Protein AF-A0A950T0S1-F1 (afdb_monomer_lite)

Foldseek 3Di:
DPADDDPDQDDAEDECVRHDDDDDQPLADDPDFCLQVADPVHKDWDQPDWAQQDPPHRDTHTDTDIDHRSVPRDGDSPASHWGKDWDWDLDDDQFDKTKIKIWIWGQDDPVRDTDTDDIHMYIYHHPD

pLDDT: mean 93.92, std 5.32, range [57.91, 98.62]

Radius of gyration: 19.2 Å; chains: 1; bounding box: 50×26×57 Å

Secondary structure (DSSP, 8-state):
------S---SSEEETTS---------S--SS--GGGS-SS-EEEEEEEE-PPPTTT-PPPEEEEEEE-TT-----SS-S-EEEEEEEE--SSTTPEEEEEEEEEEE-STT--EEEEEEEEEEEE---

Sequence (128 aa):
TLTPLPVATATDVIDTTKGTVHMVIGGGGTSAPSNTLFFDPPQCRVITAVGAPDPNTGKRPPVYVHEQAPWSAVRNAAHSYGFAAFTVDPGSHPGDFTTIEVAYYDVVGTDGQLAPFETFTLRRPRRD

Structure (mmCIF, N/CA/C/O backbone):
data_AF-A0A950T0S1-F1
#
_entry.id   AF-A0A950T0S1-F1
#
loop_
_atom_site.group_PDB
_atom_site.id
_atom_site.type_symbol
_atom_site.label_atom_id
_atom_site.label_alt_id
_atom_site.label_comp_id
_atom_site.label_asym_id
_atom_site.label_entity_id
_atom_site.label_seq_id
_atom_site.pdbx_PDB_ins_code
_atom_site.Cartn_x
_atom_site.Cartn_y
_atom_site.Cartn_z
_atom_site.occupancy
_atom_site.B_iso_or_equiv
_atom_site.auth_seq_id
_atom_site.auth_comp_id
_atom_site.auth_asym_id
_atom_site.auth_atom_id
_atom_site.pdbx_PDB_model_num
ATOM 1 N N . THR A 1 1 ? 22.451 -6.034 0.175 1.00 65.44 1 THR A N 1
ATOM 2 C CA . THR A 1 1 ? 21.469 -5.110 -0.424 1.00 65.44 1 THR A CA 1
ATOM 3 C C . THR A 1 1 ? 20.771 -4.367 0.698 1.00 65.44 1 THR A C 1
ATOM 5 O O . THR A 1 1 ? 20.751 -4.879 1.811 1.00 65.44 1 THR A O 1
ATOM 8 N N . LEU A 1 2 ? 20.256 -3.158 0.460 1.00 80.12 2 LEU A N 1
ATOM 9 C CA . LEU A 1 2 ? 19.478 -2.401 1.459 1.00 80.12 2 LEU A CA 1
ATOM 10 C C . LEU A 1 2 ? 17.983 -2.755 1.369 1.00 80.12 2 LEU A C 1
ATOM 12 O O . LEU A 1 2 ? 17.121 -1.886 1.482 1.00 80.12 2 LEU A O 1
ATOM 16 N N . THR A 1 3 ? 17.682 -4.031 1.109 1.00 86.19 3 THR A N 1
ATOM 17 C CA . THR A 1 3 ? 16.314 -4.531 0.977 1.00 86.19 3 THR A CA 1
ATOM 18 C C . THR A 1 3 ? 15.574 -4.296 2.296 1.00 86.19 3 THR A C 1
ATOM 20 O O . THR A 1 3 ? 16.075 -4.726 3.339 1.00 86.19 3 THR A O 1
ATOM 23 N N . PRO A 1 4 ? 14.398 -3.642 2.291 1.00 88.81 4 PRO A N 1
ATOM 24 C CA . PRO A 1 4 ? 13.600 -3.502 3.499 1.00 88.81 4 PRO A CA 1
ATOM 25 C C . PRO A 1 4 ? 13.268 -4.873 4.097 1.00 88.81 4 PRO A C 1
ATOM 27 O O . PRO A 1 4 ? 12.809 -5.771 3.388 1.00 88.81 4 PRO A O 1
ATOM 30 N N . LEU A 1 5 ? 13.495 -5.023 5.402 1.00 90.56 5 LEU A N 1
ATOM 31 C CA . LEU A 1 5 ? 13.160 -6.227 6.158 1.00 90.56 5 LEU A CA 1
ATOM 32 C C . LEU A 1 5 ? 11.857 -5.979 6.932 1.00 90.56 5 LEU A C 1
ATOM 34 O O . LEU A 1 5 ? 11.853 -5.147 7.842 1.00 90.56 5 LEU A O 1
ATOM 38 N N . PRO A 1 6 ? 10.749 -6.660 6.589 1.00 92.88 6 PRO A N 1
ATOM 39 C CA . PRO A 1 6 ? 9.504 -6.542 7.339 1.00 92.88 6 PRO A CA 1
ATOM 40 C C . PRO A 1 6 ? 9.683 -7.041 8.772 1.00 92.88 6 PRO A C 1
ATOM 42 O O . PRO A 1 6 ? 10.182 -8.141 8.995 1.00 92.88 6 PRO A O 1
ATOM 45 N N . VAL A 1 7 ? 9.236 -6.253 9.750 1.00 94.00 7 VAL A N 1
ATOM 46 C CA . VAL A 1 7 ? 9.237 -6.656 11.170 1.00 94.00 7 VAL A CA 1
ATOM 47 C C . VAL A 1 7 ? 8.061 -7.595 11.491 1.00 94.00 7 VAL A C 1
ATOM 49 O O . VAL A 1 7 ? 8.089 -8.322 12.481 1.00 94.00 7 VAL A O 1
ATOM 52 N N . ALA A 1 8 ? 7.026 -7.594 10.650 1.00 92.94 8 ALA A N 1
ATOM 53 C CA . ALA A 1 8 ? 5.873 -8.484 10.709 1.00 92.94 8 ALA A CA 1
ATOM 54 C C . ALA A 1 8 ? 5.283 -8.666 9.300 1.00 92.94 8 ALA A C 1
ATOM 56 O O . ALA A 1 8 ? 5.522 -7.837 8.421 1.00 92.94 8 ALA A O 1
ATOM 57 N N . THR A 1 9 ? 4.511 -9.735 9.099 1.00 93.25 9 THR A N 1
ATOM 58 C CA . THR A 1 9 ? 3.879 -10.085 7.812 1.00 93.25 9 THR A CA 1
ATOM 59 C C . THR A 1 9 ? 2.354 -10.184 7.882 1.00 93.25 9 THR A C 1
ATOM 61 O O . THR A 1 9 ? 1.725 -10.488 6.875 1.00 93.25 9 THR A O 1
ATOM 64 N N . ALA A 1 10 ? 1.756 -9.946 9.053 1.00 94.56 10 ALA A N 1
ATOM 65 C CA . ALA A 1 10 ? 0.305 -9.883 9.198 1.00 94.56 10 ALA A CA 1
ATOM 66 C C . ALA A 1 10 ? -0.258 -8.707 8.387 1.00 94.56 10 ALA A C 1
ATOM 68 O O . ALA A 1 10 ? 0.310 -7.612 8.408 1.00 94.56 10 ALA A O 1
ATOM 69 N N . THR A 1 11 ? -1.359 -8.947 7.679 1.00 95.56 11 THR A N 1
ATOM 70 C CA . THR A 1 11 ? -2.003 -7.969 6.789 1.00 95.56 11 THR A CA 1
ATOM 71 C C . THR A 1 11 ? -3.337 -7.464 7.316 1.00 95.56 11 THR A C 1
ATOM 73 O O . THR A 1 11 ? -3.873 -6.532 6.742 1.00 95.56 11 THR A O 1
ATOM 76 N N . ASP A 1 12 ? -3.859 -8.043 8.393 1.00 97.12 12 ASP A N 1
ATOM 77 C CA . ASP A 1 12 ? -5.169 -7.746 8.974 1.00 97.12 12 ASP A CA 1
ATOM 78 C C . ASP A 1 12 ? -5.095 -6.657 10.055 1.00 97.12 12 ASP A C 1
ATOM 80 O O . ASP A 1 12 ? -5.797 -5.652 9.976 1.00 97.12 12 ASP A O 1
ATOM 84 N N . VAL A 1 13 ? -4.219 -6.810 11.053 1.00 97.94 13 VAL A N 1
ATOM 85 C CA . VAL A 1 13 ? -4.019 -5.837 12.138 1.00 97.94 13 VAL A CA 1
ATOM 86 C C . VAL A 1 13 ? -2.535 -5.530 12.291 1.00 97.94 13 VAL A C 1
ATOM 88 O O . VAL A 1 13 ? -1.752 -6.327 12.812 1.00 97.94 13 VAL A O 1
ATOM 91 N N . ILE A 1 14 ? -2.139 -4.328 11.879 1.00 97.56 14 ILE A N 1
ATOM 92 C CA . ILE A 1 14 ? -0.740 -3.918 11.788 1.00 97.56 14 ILE A CA 1
ATOM 93 C C . ILE A 1 14 ? -0.380 -2.993 12.953 1.00 97.56 14 ILE A C 1
ATOM 95 O O . ILE A 1 14 ? -0.924 -1.900 13.115 1.00 97.56 14 ILE A O 1
ATOM 99 N N . ASP A 1 15 ? 0.588 -3.429 13.759 1.00 96.69 15 ASP A N 1
ATOM 100 C CA . ASP A 1 15 ? 1.190 -2.630 14.826 1.00 96.69 15 ASP A CA 1
ATOM 101 C C . ASP A 1 15 ? 2.191 -1.622 14.244 1.00 96.69 15 ASP A C 1
ATOM 103 O O . ASP A 1 15 ? 3.350 -1.944 13.955 1.00 96.69 15 ASP A O 1
ATOM 107 N N . THR A 1 16 ? 1.751 -0.373 14.101 1.00 95.56 16 THR A N 1
ATOM 108 C CA . THR A 1 16 ? 2.564 0.703 13.524 1.00 95.56 16 THR A CA 1
ATOM 109 C C . THR A 1 16 ? 3.585 1.276 14.511 1.00 95.56 16 THR A C 1
ATOM 111 O O . THR A 1 16 ? 4.227 2.283 14.217 1.00 95.56 16 THR A O 1
ATOM 114 N N . THR A 1 17 ? 3.764 0.682 15.698 1.00 95.38 17 THR A N 1
ATOM 115 C CA . THR A 1 17 ? 4.918 1.005 16.558 1.00 95.38 17 THR A CA 1
ATOM 116 C C . THR A 1 17 ? 6.207 0.347 16.070 1.00 95.38 17 THR A C 1
ATOM 118 O O . THR A 1 17 ? 7.295 0.814 16.403 1.00 95.38 17 THR A O 1
ATOM 121 N N . LYS A 1 18 ? 6.091 -0.706 15.251 1.00 94.94 18 LYS A N 1
ATOM 122 C CA . LYS A 1 18 ? 7.214 -1.522 14.769 1.00 94.94 18 LYS A CA 1
ATOM 123 C C . LYS A 1 18 ? 7.786 -1.064 13.427 1.00 94.94 18 LYS A C 1
ATOM 125 O O . LYS A 1 18 ? 8.830 -1.557 13.011 1.00 94.94 18 LYS A O 1
ATOM 130 N N . GLY A 1 19 ? 7.113 -0.146 12.740 1.00 93.38 19 GLY A N 1
ATOM 131 C CA . GLY A 1 19 ? 7.508 0.326 11.419 1.00 93.38 19 GLY A CA 1
ATOM 132 C C . GLY A 1 19 ? 6.415 1.147 10.747 1.00 93.38 19 GLY A C 1
ATOM 133 O O . GLY A 1 19 ? 5.370 1.420 11.335 1.00 93.38 19 GLY A O 1
ATOM 134 N N . THR A 1 20 ? 6.671 1.540 9.501 1.00 93.75 20 THR A N 1
ATOM 135 C CA . THR A 1 20 ? 5.724 2.306 8.679 1.00 93.75 20 THR A CA 1
ATOM 136 C C . THR A 1 20 ? 5.072 1.397 7.647 1.00 93.75 20 THR A C 1
ATOM 138 O O . THR A 1 20 ? 5.751 0.589 7.015 1.00 93.75 20 THR A O 1
ATOM 141 N N . VAL A 1 21 ? 3.765 1.558 7.452 1.00 95.44 21 VAL A N 1
ATOM 142 C CA . VAL A 1 21 ? 3.037 0.945 6.338 1.00 95.44 21 VAL A CA 1
ATOM 143 C C . VAL A 1 21 ? 3.032 1.920 5.168 1.00 95.44 21 VAL A C 1
ATOM 145 O O . VAL A 1 21 ? 2.661 3.081 5.325 1.00 95.44 21 VAL A O 1
ATOM 148 N N . HIS A 1 22 ? 3.443 1.444 3.995 1.00 95.69 22 HIS A N 1
ATOM 149 C CA . HIS A 1 22 ? 3.397 2.212 2.756 1.00 95.69 22 HIS A CA 1
ATOM 150 C C . HIS A 1 22 ? 2.257 1.697 1.882 1.00 95.69 22 HIS A C 1
ATOM 152 O O . HIS A 1 22 ? 2.225 0.522 1.529 1.00 95.69 22 HIS A O 1
ATOM 158 N N . MET A 1 23 ? 1.349 2.594 1.507 1.00 96.06 23 MET A N 1
ATOM 159 C CA . MET A 1 23 ? 0.256 2.306 0.584 1.00 96.06 23 MET A CA 1
ATOM 160 C C . MET A 1 23 ? 0.458 3.084 -0.713 1.00 96.06 23 MET A C 1
ATOM 162 O O . MET A 1 23 ? 0.727 4.285 -0.684 1.00 96.06 23 MET A O 1
ATOM 166 N N . VAL A 1 24 ? 0.291 2.414 -1.854 1.00 95.00 24 VAL A N 1
ATOM 167 C CA . VAL A 1 24 ? 0.291 3.052 -3.176 1.00 95.00 24 VAL A CA 1
ATOM 168 C C . VAL A 1 24 ? -1.131 3.016 -3.720 1.00 95.00 24 VAL A C 1
ATOM 170 O O . VAL A 1 24 ? -1.623 1.964 -4.108 1.00 95.00 24 VAL A O 1
ATOM 173 N N . ILE A 1 25 ? -1.789 4.175 -3.749 1.00 94.62 25 ILE A N 1
ATOM 174 C CA . ILE A 1 25 ? -3.207 4.321 -4.122 1.00 94.62 25 ILE A CA 1
ATOM 175 C C . ILE A 1 25 ? -3.315 5.150 -5.414 1.00 94.62 25 ILE A C 1
ATOM 177 O O . ILE A 1 25 ? -4.044 6.130 -5.505 1.00 94.62 25 ILE A O 1
ATOM 181 N N . GLY A 1 26 ? -2.517 4.787 -6.421 1.00 92.81 26 GLY A N 1
ATOM 182 C CA . GLY A 1 26 ? -2.420 5.510 -7.699 1.00 92.81 26 GLY A CA 1
ATOM 183 C C . GLY A 1 26 ? -3.499 5.160 -8.733 1.00 92.81 26 GLY A C 1
ATOM 184 O O . GLY A 1 26 ? -3.435 5.647 -9.858 1.00 92.81 26 GLY A O 1
ATOM 185 N N . GLY A 1 27 ? -4.475 4.317 -8.382 1.00 91.00 27 GLY A N 1
ATOM 186 C CA . GLY A 1 27 ? -5.534 3.809 -9.268 1.00 91.00 27 GLY A CA 1
ATOM 187 C C . GLY A 1 27 ? -6.659 4.808 -9.568 1.00 91.00 27 GLY A C 1
ATOM 188 O O . GLY A 1 27 ? -7.809 4.418 -9.702 1.00 91.00 27 GLY A O 1
ATOM 189 N N . GLY A 1 28 ? -6.368 6.104 -9.662 1.00 87.62 28 GLY A N 1
ATOM 190 C CA . GLY A 1 28 ? -7.399 7.148 -9.745 1.00 87.62 28 GLY A CA 1
ATOM 191 C C . GLY A 1 28 ? -8.130 7.284 -11.091 1.00 87.62 28 GLY A C 1
ATOM 192 O O . GLY A 1 28 ? -8.967 8.170 -11.209 1.00 87.62 28 GLY A O 1
ATOM 193 N N . GLY A 1 29 ? -7.815 6.465 -12.106 1.00 89.19 29 GLY A N 1
ATOM 194 C CA . GLY A 1 29 ? -8.489 6.518 -13.418 1.00 89.19 29 GLY A CA 1
ATOM 195 C C . GLY A 1 29 ? -7.600 6.839 -14.628 1.00 89.19 29 GLY A C 1
ATOM 196 O O . GLY A 1 29 ? -8.066 7.453 -15.583 1.00 89.19 29 GLY A O 1
ATOM 197 N N . THR A 1 30 ? -6.314 6.466 -14.607 1.00 90.50 30 THR A N 1
ATOM 198 C CA . THR A 1 30 ? -5.440 6.571 -15.797 1.00 90.50 30 THR A CA 1
ATOM 199 C C . THR A 1 30 ? -6.001 5.780 -16.982 1.00 90.50 30 THR A C 1
ATOM 201 O O . THR A 1 30 ? -6.486 4.676 -16.794 1.00 90.50 30 THR A O 1
ATOM 204 N N . SER A 1 31 ? -5.864 6.275 -18.215 1.00 90.44 31 SER A N 1
ATOM 205 C CA . SER A 1 31 ? -6.241 5.521 -19.425 1.00 90.44 31 SER A CA 1
ATOM 206 C C . SER A 1 31 ? -5.235 4.429 -19.818 1.00 90.44 31 SER A C 1
ATOM 208 O O . SER A 1 31 ? -5.510 3.632 -20.713 1.00 90.44 31 SER A O 1
ATOM 210 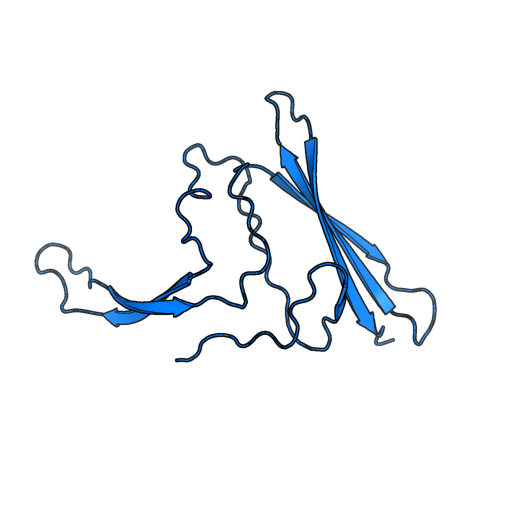N N . ALA A 1 32 ? -4.072 4.386 -19.164 1.00 93.12 32 ALA A N 1
ATOM 211 C CA . ALA A 1 32 ? -3.010 3.414 -19.407 1.00 93.12 32 ALA A CA 1
ATOM 212 C C . ALA A 1 32 ? -2.554 2.791 -18.075 1.00 93.12 32 ALA A C 1
ATOM 214 O O . ALA A 1 32 ? -1.552 3.229 -17.498 1.00 93.12 32 ALA A O 1
ATOM 215 N N . PRO A 1 33 ? -3.306 1.819 -17.532 1.00 92.88 33 PRO A N 1
ATOM 216 C CA . PRO A 1 33 ? -2.953 1.177 -16.275 1.00 92.88 33 PRO A CA 1
ATOM 217 C C . PRO A 1 33 ? -1.756 0.233 -16.439 1.00 92.88 33 PRO A C 1
ATOM 219 O O . PRO A 1 33 ? -1.545 -0.373 -17.487 1.00 92.88 33 PRO A O 1
ATOM 222 N N . SER A 1 34 ? -0.967 0.104 -15.374 1.00 92.38 34 SER A N 1
ATOM 223 C CA . SER A 1 34 ? 0.239 -0.736 -15.322 1.00 92.38 34 SER A CA 1
ATOM 224 C C . SER A 1 34 ? 0.207 -1.767 -14.192 1.00 92.38 34 SER A C 1
ATOM 226 O O . SER A 1 34 ? 1.216 -2.413 -13.915 1.00 92.38 34 SER A O 1
ATOM 228 N N . ASN A 1 35 ? -0.944 -1.947 -13.540 1.00 92.75 35 ASN A N 1
ATOM 229 C CA . ASN A 1 35 ? -1.109 -2.835 -12.387 1.00 92.75 35 ASN A CA 1
ATOM 230 C C . ASN A 1 35 ? -0.842 -4.318 -12.709 1.00 92.75 35 ASN A C 1
ATOM 232 O O . ASN A 1 35 ? -0.479 -5.081 -11.819 1.00 92.75 35 ASN A O 1
ATOM 236 N N . THR A 1 36 ? -0.953 -4.715 -13.977 1.00 94.12 36 THR A N 1
ATOM 237 C CA . THR A 1 36 ? -0.642 -6.073 -14.454 1.00 94.12 36 THR A CA 1
ATOM 238 C C . THR A 1 36 ? 0.836 -6.283 -14.802 1.00 94.12 36 THR A C 1
ATOM 240 O O . THR A 1 36 ? 1.240 -7.403 -15.096 1.00 94.12 36 THR A O 1
ATOM 243 N N . LEU A 1 37 ? 1.663 -5.229 -14.775 1.00 93.00 37 LEU A N 1
ATOM 244 C CA . LEU A 1 37 ? 3.076 -5.287 -15.177 1.00 93.00 37 LEU A CA 1
ATOM 245 C C . LEU A 1 37 ? 4.030 -5.624 -14.020 1.00 93.00 37 LEU A C 1
ATOM 247 O O . LEU A 1 37 ? 5.246 -5.676 -14.216 1.00 93.00 37 LEU A O 1
ATOM 251 N N . PHE A 1 38 ? 3.513 -5.801 -12.803 1.00 91.75 38 PHE A N 1
ATOM 252 C CA . PHE A 1 38 ? 4.332 -6.124 -11.639 1.00 91.75 38 PHE A CA 1
ATOM 253 C C . PHE A 1 38 ? 4.797 -7.588 -11.660 1.00 91.75 38 PHE A C 1
ATOM 255 O O . PHE A 1 38 ? 4.078 -8.472 -12.109 1.00 91.75 38 PHE A O 1
ATOM 262 N N . PHE A 1 39 ? 5.994 -7.855 -11.127 1.00 94.56 39 PHE A N 1
ATOM 263 C CA . PHE A 1 39 ? 6.527 -9.217 -11.000 1.00 94.56 39 PHE A CA 1
ATOM 264 C C . PHE A 1 39 ? 5.654 -10.097 -10.102 1.00 94.56 39 PHE A C 1
ATOM 266 O O . PHE A 1 39 ? 5.176 -9.630 -9.069 1.00 94.56 39 PHE A O 1
ATOM 273 N N . ASP A 1 40 ? 5.510 -11.375 -10.437 1.00 92.81 40 ASP A N 1
ATOM 274 C CA . ASP A 1 40 ? 4.888 -12.374 -9.571 1.00 92.81 40 ASP A CA 1
ATOM 275 C C . ASP A 1 40 ? 5.767 -13.638 -9.528 1.00 92.81 40 ASP A C 1
ATOM 277 O O . ASP A 1 40 ? 6.005 -14.227 -10.587 1.00 92.81 40 ASP A O 1
ATOM 281 N N . PRO A 1 41 ? 6.336 -14.028 -8.364 1.00 93.94 41 PRO A N 1
ATOM 282 C CA . PRO A 1 41 ? 6.164 -13.451 -7.018 1.00 93.94 41 PRO A CA 1
ATOM 283 C C . PRO A 1 41 ? 6.719 -12.014 -6.870 1.00 93.94 41 PRO A C 1
ATOM 285 O O . PRO A 1 41 ? 7.466 -11.555 -7.738 1.00 93.94 41 PRO A O 1
ATOM 288 N N . PRO A 1 42 ? 6.376 -11.274 -5.790 1.00 94.94 42 PRO A N 1
ATOM 289 C CA . PRO A 1 42 ? 6.827 -9.897 -5.594 1.00 94.94 42 PRO A CA 1
ATOM 290 C C . PRO A 1 42 ? 8.353 -9.734 -5.637 1.00 94.94 42 PRO A C 1
ATOM 292 O O . PRO A 1 42 ? 9.096 -10.290 -4.827 1.00 94.94 42 PRO A O 1
ATOM 295 N N . GLN A 1 43 ? 8.816 -8.891 -6.557 1.00 95.12 43 GLN A N 1
ATOM 296 C CA . GLN A 1 43 ? 10.222 -8.537 -6.739 1.00 95.12 43 GLN A CA 1
ATOM 297 C C . GLN A 1 43 ? 10.366 -7.050 -7.053 1.00 95.12 43 GLN A C 1
ATOM 299 O O . GLN A 1 43 ? 9.419 -6.394 -7.496 1.00 95.12 43 GLN A O 1
ATOM 304 N N . CYS A 1 44 ? 11.575 -6.525 -6.885 1.00 91.69 44 CYS A N 1
ATOM 305 C CA . CYS A 1 44 ? 11.924 -5.184 -7.329 1.00 91.69 44 CYS A CA 1
ATOM 306 C C . CYS A 1 44 ? 13.227 -5.168 -8.135 1.00 91.69 44 CYS A C 1
ATOM 308 O O . CYS A 1 44 ? 14.080 -6.052 -8.034 1.00 91.69 44 CYS A O 1
ATOM 310 N N . ARG A 1 45 ? 13.361 -4.124 -8.956 1.00 93.00 45 ARG A N 1
ATOM 311 C CA . ARG A 1 45 ? 14.604 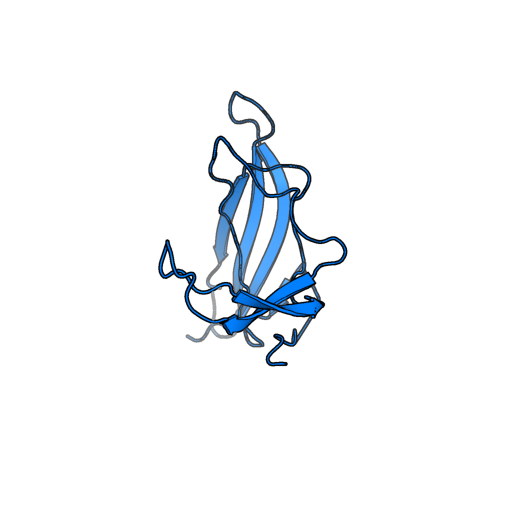-3.764 -9.638 1.00 93.00 45 ARG A CA 1
ATOM 312 C C . ARG A 1 45 ? 15.209 -2.571 -8.914 1.00 93.00 45 ARG A C 1
ATOM 314 O O . ARG A 1 45 ? 14.636 -1.483 -8.946 1.00 93.00 45 ARG A O 1
ATOM 321 N N . VAL A 1 46 ? 16.363 -2.766 -8.293 1.00 92.56 46 VAL A N 1
ATOM 322 C CA . VAL A 1 46 ? 17.101 -1.707 -7.600 1.00 92.56 46 VAL A CA 1
ATOM 323 C C . VAL A 1 46 ? 18.145 -1.138 -8.548 1.00 92.56 46 VAL A C 1
ATOM 325 O O . VAL A 1 46 ? 18.954 -1.886 -9.094 1.00 92.56 46 VAL A O 1
ATOM 328 N N . ILE A 1 47 ? 18.123 0.179 -8.763 1.00 94.31 47 ILE A N 1
ATOM 329 C CA . ILE A 1 47 ? 19.180 0.868 -9.510 1.00 94.31 47 ILE A CA 1
ATOM 330 C C . ILE A 1 47 ? 20.398 0.966 -8.593 1.00 94.31 47 ILE A C 1
ATOM 332 O O . ILE A 1 47 ? 20.351 1.660 -7.580 1.00 94.31 47 ILE A O 1
ATOM 336 N N . THR A 1 48 ? 21.480 0.274 -8.939 1.00 94.50 48 THR A N 1
ATOM 337 C CA . THR A 1 48 ? 22.718 0.252 -8.138 1.00 94.50 48 THR A CA 1
ATOM 338 C C . THR A 1 48 ? 23.832 1.091 -8.749 1.00 94.50 48 THR A C 1
ATOM 340 O O . THR A 1 48 ? 24.744 1.517 -8.045 1.00 94.50 48 THR A O 1
ATOM 343 N N . ALA A 1 49 ? 23.752 1.355 -10.051 1.00 95.31 49 ALA A N 1
ATOM 344 C CA . ALA A 1 49 ? 24.664 2.226 -10.773 1.00 95.31 49 ALA A CA 1
ATOM 345 C C . ALA A 1 49 ? 23.989 2.773 -12.037 1.00 95.31 49 ALA A C 1
ATOM 347 O O . ALA A 1 49 ? 22.864 2.409 -12.387 1.00 95.31 49 ALA A O 1
ATOM 348 N N . VAL A 1 50 ? 24.703 3.640 -12.746 1.00 97.44 50 VAL A N 1
ATOM 349 C CA . VAL A 1 50 ? 24.311 4.139 -14.064 1.00 97.44 50 VAL A CA 1
ATOM 350 C C . VAL A 1 50 ? 25.461 3.938 -15.044 1.00 97.44 50 VAL A C 1
ATOM 352 O O . VAL A 1 50 ? 26.628 4.068 -14.673 1.00 97.44 50 VAL A O 1
ATOM 355 N N . GLY A 1 51 ? 25.137 3.613 -16.292 1.00 96.88 51 GLY A N 1
ATOM 356 C CA . GLY A 1 51 ? 26.121 3.454 -17.357 1.00 96.88 51 GLY A CA 1
ATOM 357 C C . GLY A 1 51 ? 26.721 4.779 -17.840 1.00 96.88 51 GLY A C 1
ATOM 358 O O . GLY A 1 51 ? 26.445 5.870 -17.316 1.00 96.88 51 GLY A O 1
ATOM 359 N N . ALA A 1 52 ? 27.548 4.680 -18.882 1.00 97.38 52 ALA A N 1
ATOM 360 C CA . ALA A 1 52 ? 28.027 5.846 -19.615 1.00 97.38 52 ALA A CA 1
ATOM 361 C C . ALA A 1 52 ? 26.841 6.625 -20.229 1.00 97.38 52 ALA A C 1
ATOM 363 O O . ALA A 1 52 ? 25.820 6.012 -20.552 1.00 97.38 52 ALA A O 1
ATOM 364 N N . PRO A 1 53 ? 26.939 7.959 -20.376 1.00 97.62 53 PRO A N 1
ATOM 365 C CA . PRO A 1 53 ? 25.922 8.733 -21.079 1.00 97.62 53 PRO A CA 1
ATOM 366 C C . PRO A 1 53 ? 25.788 8.250 -22.522 1.00 97.62 53 PRO A C 1
ATOM 368 O O . PRO A 1 53 ? 26.793 8.079 -23.212 1.00 97.62 53 PRO A O 1
ATOM 371 N N . ASP A 1 54 ? 24.555 8.064 -22.979 1.00 95.88 54 ASP A N 1
ATOM 372 C CA . ASP A 1 54 ? 24.261 7.839 -24.388 1.00 95.88 54 ASP A CA 1
ATOM 373 C C . ASP A 1 54 ? 24.739 9.052 -25.222 1.00 95.88 54 ASP A C 1
ATOM 375 O O . ASP A 1 54 ? 24.376 10.183 -24.888 1.00 95.88 54 ASP A O 1
ATOM 379 N N . PRO A 1 55 ? 25.538 8.867 -26.291 1.00 96.19 55 PRO A N 1
ATOM 380 C CA . PRO A 1 55 ? 26.129 9.984 -27.034 1.00 96.19 55 PRO A CA 1
ATOM 381 C C . PRO A 1 55 ? 25.123 10.911 -27.728 1.00 96.19 55 PRO A C 1
ATOM 383 O O . PRO A 1 55 ? 25.447 12.067 -27.985 1.00 96.19 55 PRO A O 1
ATOM 386 N N . ASN A 1 56 ? 23.918 10.424 -28.036 1.00 96.94 56 ASN A N 1
ATOM 387 C CA . ASN A 1 56 ? 22.912 11.184 -28.782 1.00 96.94 56 ASN A CA 1
ATOM 388 C C . ASN A 1 56 ? 21.921 11.895 -27.854 1.00 96.94 56 ASN A C 1
ATOM 390 O O . ASN A 1 56 ? 21.435 12.979 -28.163 1.00 96.94 56 ASN A O 1
ATOM 394 N N . THR A 1 57 ? 21.595 11.275 -26.720 1.00 96.62 57 THR A N 1
ATOM 395 C CA . THR A 1 57 ? 20.546 11.735 -25.799 1.00 96.62 57 THR A CA 1
ATOM 396 C C . THR A 1 57 ? 21.086 12.234 -24.461 1.00 96.62 57 THR A C 1
ATOM 398 O O . THR A 1 57 ? 20.339 12.844 -23.697 1.00 96.62 57 THR A O 1
ATOM 401 N N . GLY A 1 58 ? 22.345 11.936 -24.127 1.00 96.44 58 GLY A N 1
ATOM 402 C CA . GLY A 1 58 ? 22.969 12.231 -22.834 1.00 96.44 58 GLY A CA 1
ATOM 403 C C . GLY A 1 58 ? 22.411 11.422 -21.655 1.00 96.44 58 GLY A C 1
ATOM 404 O O . GLY A 1 58 ? 22.910 11.542 -20.533 1.00 96.44 58 GLY A O 1
ATOM 405 N N . LYS A 1 59 ? 21.384 10.590 -21.873 1.00 97.06 59 LYS A N 1
ATOM 406 C CA . LYS A 1 59 ? 20.746 9.793 -20.820 1.00 97.06 59 LYS A CA 1
ATOM 407 C C . LYS A 1 59 ? 21.667 8.656 -20.402 1.00 97.06 59 LYS A C 1
ATOM 409 O O . LYS A 1 59 ? 22.301 8.020 -21.236 1.00 97.06 59 LYS A O 1
ATOM 414 N N . ARG A 1 60 ? 21.720 8.369 -19.103 1.00 97.94 60 ARG A N 1
ATOM 415 C CA . ARG A 1 60 ? 22.490 7.236 -18.582 1.00 97.94 60 ARG A CA 1
ATOM 416 C C . ARG A 1 60 ? 21.565 6.039 -18.364 1.00 97.94 60 ARG A C 1
ATOM 418 O O . ARG A 1 60 ? 20.574 6.192 -17.646 1.00 97.94 60 ARG A O 1
ATOM 425 N N . PRO A 1 61 ? 21.859 4.863 -18.942 1.00 96.44 61 PRO A N 1
ATOM 426 C CA . PRO A 1 61 ? 21.054 3.679 -18.702 1.00 96.44 61 PRO A CA 1
ATOM 427 C C . PRO A 1 61 ? 21.248 3.205 -17.250 1.00 96.44 61 PRO A C 1
ATOM 429 O O . PRO A 1 61 ? 22.385 3.159 -16.770 1.00 96.44 61 PRO A O 1
ATOM 432 N N . PRO A 1 62 ? 20.172 2.860 -16.530 1.00 96.56 62 PRO A N 1
ATOM 433 C CA . PRO A 1 62 ? 20.276 2.296 -15.188 1.00 96.56 62 PRO A CA 1
ATOM 434 C C . PRO A 1 62 ? 20.858 0.875 -15.215 1.00 96.56 62 PRO A C 1
ATOM 436 O O . PRO A 1 62 ? 20.495 0.058 -16.063 1.00 96.56 62 PRO A O 1
ATOM 439 N N . VAL A 1 63 ? 21.721 0.565 -14.247 1.00 95.94 63 VAL A N 1
ATOM 440 C CA . VAL A 1 63 ? 22.182 -0.797 -13.945 1.00 95.94 63 VAL A CA 1
ATOM 441 C C . VAL A 1 63 ? 21.335 -1.333 -12.800 1.00 95.94 63 VAL A C 1
ATOM 443 O O . VAL A 1 63 ? 21.255 -0.706 -11.743 1.00 95.94 63 VAL A O 1
ATOM 446 N N . TYR A 1 64 ? 20.700 -2.482 -13.019 1.00 94.44 64 TYR A N 1
ATOM 447 C CA . TYR A 1 64 ? 19.761 -3.060 -12.066 1.00 94.44 64 TYR A CA 1
ATOM 448 C C . TYR A 1 64 ? 20.302 -4.308 -11.385 1.00 94.44 64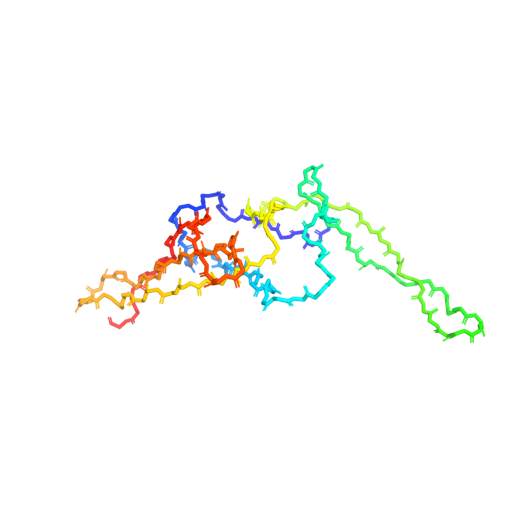 TYR A C 1
ATOM 450 O O . TYR A 1 64 ? 20.923 -5.157 -12.023 1.00 94.44 64 TYR A O 1
ATOM 458 N N . VAL A 1 65 ? 19.946 -4.455 -10.114 1.00 93.25 65 VAL A N 1
ATOM 459 C CA . VAL A 1 65 ? 19.941 -5.733 -9.399 1.00 93.25 65 VAL A CA 1
ATOM 460 C C . VAL A 1 65 ? 18.489 -6.113 -9.118 1.00 93.25 65 VAL A C 1
ATOM 462 O O . VAL A 1 65 ? 17.664 -5.248 -8.821 1.00 93.25 65 VAL A O 1
ATOM 465 N N . HIS A 1 66 ? 18.168 -7.399 -9.252 1.00 93.12 66 HIS A N 1
ATOM 466 C CA . HIS A 1 66 ? 16.865 -7.938 -8.876 1.00 93.12 66 HIS A CA 1
ATOM 467 C C . HIS A 1 66 ? 16.892 -8.415 -7.427 1.00 93.12 66 HIS A C 1
ATOM 469 O O . HIS A 1 66 ? 17.806 -9.135 -7.025 1.00 93.12 66 HIS A O 1
ATOM 475 N N . GLU A 1 67 ? 15.869 -8.046 -6.665 1.00 93.75 67 GLU A N 1
ATOM 476 C CA . GLU A 1 67 ? 15.705 -8.450 -5.271 1.00 93.75 67 GLU A CA 1
ATOM 477 C C . GLU A 1 67 ? 14.283 -8.970 -5.049 1.00 93.75 67 GLU A C 1
ATOM 479 O O . GLU A 1 67 ? 13.326 -8.497 -5.667 1.00 93.75 67 GLU A O 1
ATOM 484 N N . GLN A 1 68 ? 14.140 -9.954 -4.160 1.00 94.69 68 GLN A N 1
ATOM 485 C CA . GLN A 1 68 ? 12.822 -10.353 -3.666 1.00 94.69 68 GLN A CA 1
ATOM 486 C C . GLN A 1 68 ? 12.240 -9.212 -2.829 1.00 94.69 68 GLN A C 1
ATOM 488 O O . GLN A 1 68 ? 12.974 -8.536 -2.105 1.00 94.69 68 GLN A O 1
ATOM 493 N N . ALA A 1 69 ? 10.926 -9.007 -2.907 1.00 94.88 69 ALA A N 1
ATOM 494 C CA . ALA A 1 69 ? 10.239 -7.929 -2.203 1.00 94.88 69 ALA A CA 1
ATOM 495 C C . ALA A 1 69 ? 9.295 -8.482 -1.118 1.00 94.88 69 ALA A C 1
ATOM 497 O O . ALA A 1 69 ? 8.080 -8.335 -1.242 1.00 94.88 69 ALA A O 1
ATOM 498 N N . PRO A 1 70 ? 9.817 -9.085 -0.028 1.00 93.50 70 PRO A N 1
ATOM 499 C CA . PRO A 1 70 ? 8.983 -9.656 1.038 1.00 93.50 70 PRO A CA 1
ATOM 500 C C . PRO A 1 70 ? 8.157 -8.599 1.791 1.00 93.50 70 PRO A C 1
ATOM 502 O O . PRO A 1 70 ? 7.237 -8.934 2.523 1.00 93.50 70 PRO A O 1
ATOM 505 N N . TRP A 1 71 ? 8.489 -7.317 1.618 1.00 93.88 71 TRP A N 1
ATOM 506 C CA . TRP A 1 71 ? 7.764 -6.165 2.154 1.00 93.88 71 TRP A CA 1
ATOM 507 C C . TRP A 1 71 ? 6.526 -5.771 1.335 1.00 93.88 71 TRP A C 1
ATOM 509 O O . TRP A 1 71 ? 5.740 -4.945 1.794 1.00 93.88 71 TRP A O 1
ATOM 519 N N . SER A 1 72 ? 6.337 -6.323 0.132 1.00 95.56 72 SER A N 1
ATOM 520 C CA . SER A 1 72 ? 5.155 -6.067 -0.696 1.00 95.56 72 SER A CA 1
ATOM 521 C C . SER A 1 72 ? 4.078 -7.107 -0.382 1.00 95.56 72 SER A C 1
ATOM 523 O O . SER A 1 72 ? 4.106 -8.211 -0.915 1.00 95.56 72 SER A O 1
ATOM 525 N N . ALA A 1 73 ? 3.158 -6.757 0.521 1.00 94.94 73 ALA A N 1
ATOM 526 C CA . ALA A 1 73 ? 2.197 -7.704 1.086 1.00 94.94 73 ALA A CA 1
ATOM 527 C C . ALA A 1 73 ? 0.979 -7.978 0.183 1.00 94.94 73 ALA A C 1
ATOM 529 O O . ALA A 1 73 ? 0.712 -9.127 -0.152 1.00 94.94 73 ALA A O 1
ATOM 530 N N . VAL A 1 74 ? 0.256 -6.932 -0.232 1.00 95.38 74 VAL A N 1
ATOM 531 C CA . VAL A 1 74 ? -0.988 -7.041 -1.016 1.00 95.38 74 VAL A CA 1
ATOM 532 C C . VAL A 1 74 ? -0.900 -6.158 -2.257 1.00 95.38 74 VAL A C 1
ATOM 534 O O . VAL A 1 74 ? -0.378 -5.041 -2.202 1.00 95.38 74 VAL A O 1
ATOM 537 N N . ARG A 1 75 ? -1.387 -6.665 -3.396 1.00 95.06 75 ARG A N 1
ATOM 538 C CA . ARG A 1 75 ? -1.429 -5.954 -4.684 1.00 95.06 75 ARG A CA 1
ATOM 539 C C . ARG A 1 75 ? -2.704 -6.317 -5.436 1.00 95.06 75 ARG A C 1
ATOM 541 O O . ARG A 1 75 ? -3.024 -7.498 -5.538 1.00 95.06 75 ARG A O 1
ATOM 548 N N . ASN A 1 76 ? -3.376 -5.327 -6.021 1.00 94.38 76 ASN A N 1
ATOM 549 C CA . ASN A 1 76 ? -4.525 -5.574 -6.888 1.00 94.38 76 ASN A CA 1
ATOM 550 C C . ASN A 1 76 ? -4.099 -5.661 -8.362 1.00 94.38 76 ASN A C 1
ATOM 552 O O . ASN A 1 76 ? -3.965 -4.654 -9.059 1.00 94.38 76 ASN A O 1
ATOM 556 N N . ALA A 1 77 ? -3.855 -6.880 -8.838 1.00 93.50 77 ALA A N 1
ATOM 557 C CA . ALA A 1 77 ? -3.579 -7.120 -10.254 1.00 93.50 77 ALA A CA 1
ATOM 558 C C . ALA A 1 77 ? -4.863 -7.206 -11.102 1.00 93.50 77 ALA A C 1
ATOM 560 O O . ALA A 1 77 ? -4.793 -7.049 -12.319 1.00 93.50 77 ALA A O 1
ATOM 561 N N . ALA A 1 78 ? -6.021 -7.450 -10.477 1.00 93.19 78 ALA A N 1
ATOM 562 C CA . ALA A 1 78 ? -7.285 -7.694 -11.170 1.00 93.19 78 ALA A CA 1
ATOM 563 C C . ALA A 1 78 ? -7.986 -6.394 -11.587 1.00 93.19 78 ALA A C 1
ATOM 565 O O . ALA A 1 78 ? -8.477 -6.300 -12.711 1.00 93.19 78 ALA A O 1
ATOM 566 N N . HIS A 1 79 ? -7.982 -5.379 -10.720 1.00 93.94 79 HIS A N 1
ATOM 567 C CA . HIS A 1 79 ? -8.625 -4.094 -10.984 1.00 93.94 79 HIS A CA 1
ATOM 568 C C . HIS A 1 79 ? -7.619 -2.949 -10.877 1.00 93.94 79 HIS A C 1
ATOM 570 O O . HIS A 1 79 ? -6.810 -2.871 -9.954 1.00 93.94 79 HIS A O 1
ATOM 576 N N . SER A 1 80 ? -7.649 -2.058 -11.868 1.00 93.38 80 SER A N 1
ATOM 577 C CA . SER A 1 80 ? -6.721 -0.929 -11.972 1.00 93.38 80 SER A CA 1
ATOM 578 C C . SER A 1 80 ? -7.199 0.326 -11.252 1.00 93.38 80 SER A C 1
ATOM 580 O O . SER A 1 80 ? -6.409 1.258 -11.081 1.00 93.38 80 SER A O 1
ATOM 582 N N . TYR A 1 81 ? -8.486 0.379 -10.895 1.00 94.94 81 TYR A N 1
ATOM 583 C CA . TYR A 1 81 ? -9.124 1.578 -10.376 1.00 94.94 81 TYR A CA 1
ATOM 584 C C . TYR A 1 81 ? -9.761 1.351 -9.022 1.00 94.94 81 TYR A C 1
ATOM 586 O O . TYR A 1 81 ? -10.448 0.355 -8.810 1.00 94.94 81 TYR A O 1
ATOM 594 N N . GLY A 1 82 ? -9.567 2.320 -8.139 1.00 95.31 82 GLY A N 1
ATOM 595 C CA . GLY A 1 82 ? -10.059 2.238 -6.781 1.00 95.31 82 GLY A CA 1
AT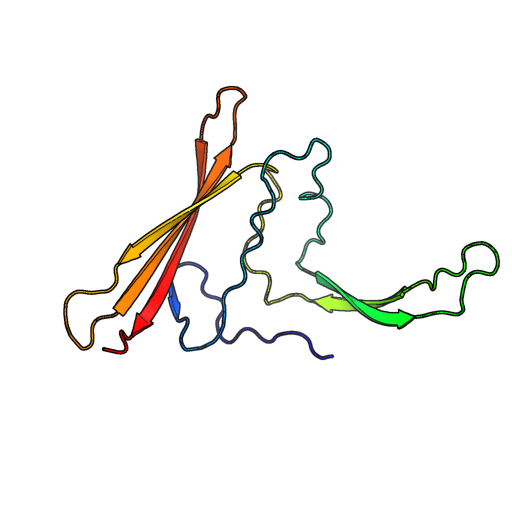OM 596 C C . GLY A 1 82 ? -9.561 3.375 -5.908 1.00 95.31 82 GLY A C 1
ATOM 597 O O . GLY A 1 82 ? -8.765 4.222 -6.328 1.00 95.31 82 GLY A O 1
ATOM 598 N N . PHE A 1 83 ? -10.028 3.377 -4.670 1.00 96.00 83 PHE A N 1
ATOM 599 C CA . PHE A 1 83 ? -9.628 4.338 -3.650 1.00 96.00 83 PHE A CA 1
ATOM 600 C C . PHE A 1 83 ? -9.619 3.676 -2.274 1.00 96.00 83 PHE A C 1
ATOM 602 O O . PHE A 1 83 ? -10.267 2.655 -2.058 1.00 96.00 83 PHE A O 1
ATOM 609 N N . ALA A 1 84 ? -8.889 4.274 -1.334 1.00 97.62 84 ALA A N 1
ATOM 610 C CA . ALA A 1 84 ? -8.923 3.863 0.063 1.00 97.62 84 ALA A CA 1
ATOM 611 C C . ALA A 1 84 ? -9.786 4.829 0.880 1.00 97.62 84 ALA A C 1
ATOM 613 O O . ALA A 1 84 ? -9.642 6.049 0.761 1.00 97.62 84 ALA A O 1
ATOM 614 N N . ALA A 1 85 ? -10.646 4.279 1.727 1.00 97.75 85 ALA A N 1
ATOM 615 C CA . ALA A 1 85 ? -11.307 4.990 2.808 1.00 97.75 85 ALA A CA 1
ATOM 616 C C . ALA A 1 85 ? -10.547 4.734 4.116 1.00 97.75 85 ALA A C 1
ATOM 618 O O . ALA A 1 85 ? -10.111 3.612 4.375 1.00 97.75 85 ALA A O 1
ATOM 619 N N . PHE A 1 86 ? -10.398 5.780 4.928 1.00 98.31 86 PHE A N 1
ATOM 620 C CA . PHE A 1 86 ? -9.712 5.729 6.217 1.00 98.31 86 PHE A CA 1
ATOM 621 C C . PHE A 1 86 ? -10.680 6.164 7.311 1.00 98.31 86 PHE A C 1
ATOM 623 O O . PHE A 1 86 ? -11.115 7.318 7.333 1.00 98.31 86 PHE A O 1
ATOM 630 N N . THR A 1 87 ? -10.981 5.25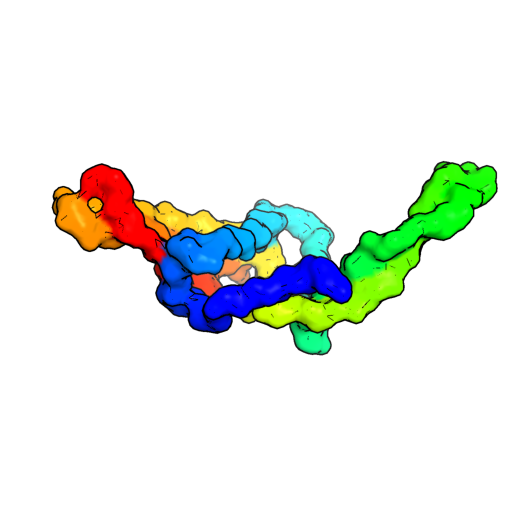7 8.230 1.00 98.56 87 THR A N 1
ATOM 631 C CA . THR A 1 87 ? -11.812 5.525 9.403 1.00 98.56 87 THR A CA 1
ATOM 632 C C . THR A 1 87 ? -10.903 5.579 10.617 1.00 98.56 87 THR A C 1
ATOM 634 O O . THR A 1 87 ? -10.308 4.576 10.997 1.00 98.56 87 THR A O 1
ATOM 637 N N . VAL A 1 88 ? -10.750 6.766 11.200 1.00 97.88 88 VAL A N 1
ATOM 638 C CA . VAL A 1 88 ? -9.850 6.988 12.337 1.00 97.88 88 VAL A CA 1
ATOM 639 C C . VAL A 1 88 ? -10.642 6.930 13.637 1.00 97.88 88 VAL A C 1
ATOM 641 O O . VAL A 1 88 ? -11.591 7.694 13.810 1.00 97.88 88 VAL A O 1
ATOM 644 N N . ASP A 1 89 ? -10.196 6.091 14.566 1.00 97.62 89 ASP A N 1
ATOM 645 C CA . ASP A 1 89 ? -10.613 6.115 15.966 1.00 97.62 89 ASP A CA 1
ATOM 646 C C . ASP A 1 89 ? -9.410 6.527 16.836 1.00 97.62 89 ASP A C 1
ATOM 648 O O . ASP A 1 89 ? -8.428 5.785 16.930 1.00 97.62 89 ASP A O 1
ATOM 652 N N . PRO A 1 90 ? -9.429 7.716 17.463 1.00 95.56 90 PRO A N 1
ATOM 653 C CA . PRO A 1 90 ? -8.335 8.171 18.315 1.00 95.56 90 PRO A CA 1
ATOM 654 C C . PRO A 1 90 ? -8.248 7.439 19.668 1.00 95.56 90 PRO A C 1
ATOM 656 O O . PRO A 1 90 ? -7.272 7.655 20.394 1.00 95.56 90 PRO A O 1
ATOM 659 N N . GLY A 1 91 ? -9.231 6.610 20.029 1.00 95.25 91 GLY A N 1
ATOM 660 C CA . GLY A 1 91 ? -9.424 6.097 21.386 1.00 95.25 91 GLY A CA 1
ATOM 661 C C . GLY A 1 91 ? -10.127 7.119 22.290 1.00 95.25 91 GLY A C 1
ATOM 662 O O . GLY A 1 91 ? -10.243 8.300 21.943 1.00 95.25 91 GLY A O 1
ATOM 663 N N . SER A 1 92 ? -10.595 6.687 23.463 1.00 94.62 92 SER A N 1
ATOM 664 C CA . SER A 1 92 ? -11.376 7.529 24.391 1.00 94.62 92 SER A CA 1
ATOM 665 C C . SER A 1 92 ? -10.641 7.860 25.693 1.00 94.62 92 SER A C 1
ATOM 667 O O . SER A 1 92 ? -10.923 8.889 26.310 1.00 94.62 92 SER A O 1
ATOM 669 N N . HIS A 1 93 ? -9.695 7.020 26.115 1.00 93.44 93 HIS A N 1
ATOM 670 C CA . HIS A 1 93 ? -9.012 7.117 27.403 1.00 93.44 93 HIS A CA 1
ATOM 671 C C . HIS A 1 93 ? -7.487 6.940 27.288 1.00 93.44 93 HIS A C 1
ATOM 673 O O . HIS A 1 93 ? -6.998 6.325 26.336 1.00 93.44 93 HIS A O 1
ATOM 679 N N . PRO A 1 94 ? -6.710 7.438 28.272 1.00 90.31 94 PRO A N 1
ATOM 680 C CA . PRO A 1 94 ? -5.283 7.150 28.355 1.00 90.31 94 PRO A CA 1
ATOM 681 C C . PRO A 1 94 ? -5.021 5.641 28.404 1.00 90.31 94 PRO A C 1
ATOM 683 O O . PRO A 1 94 ? -5.625 4.921 29.199 1.00 90.31 94 PRO A O 1
ATOM 686 N N . GLY A 1 95 ? -4.096 5.171 27.569 1.00 88.56 95 GLY A N 1
ATOM 687 C CA . GLY A 1 95 ? -3.785 3.745 27.419 1.00 88.56 95 GLY A CA 1
ATOM 688 C C . GLY A 1 95 ? -4.568 3.031 26.312 1.00 88.56 95 GLY A C 1
ATOM 689 O O . GLY A 1 95 ? -4.197 1.909 25.963 1.00 88.56 95 GLY A O 1
ATOM 690 N N . ASP A 1 96 ? -5.576 3.677 25.717 1.00 95.12 96 ASP A N 1
ATOM 691 C CA . ASP A 1 96 ? -6.258 3.153 24.532 1.00 95.12 96 ASP A CA 1
ATOM 692 C C . ASP A 1 96 ? -5.330 3.121 23.307 1.00 95.12 96 ASP A C 1
ATOM 694 O O . ASP A 1 96 ? -4.232 3.690 23.274 1.00 95.12 96 ASP A O 1
ATOM 698 N N . PHE A 1 97 ? -5.797 2.458 22.252 1.00 97.12 97 PHE A N 1
ATOM 699 C CA . PHE A 1 97 ? -5.175 2.529 20.939 1.00 97.12 97 PHE A CA 1
ATOM 700 C C . PHE A 1 97 ? -5.794 3.652 20.112 1.00 97.12 97 PHE A C 1
ATOM 702 O O . PHE A 1 97 ? -7.008 3.810 20.068 1.00 97.12 97 PHE A O 1
ATOM 709 N N . THR A 1 98 ? -4.947 4.354 19.368 1.00 97.44 98 THR A N 1
ATOM 710 C CA . THR A 1 98 ? -5.375 5.011 18.136 1.00 97.44 98 THR A CA 1
ATOM 711 C C . THR A 1 98 ? -5.395 3.959 17.032 1.00 97.44 98 THR A C 1
ATOM 713 O O . THR A 1 98 ? -4.381 3.284 16.800 1.00 97.44 98 THR A O 1
ATOM 716 N N . THR A 1 99 ? -6.525 3.822 16.344 1.00 98.12 99 THR A N 1
ATOM 717 C CA . THR A 1 99 ? -6.694 2.903 15.217 1.00 98.12 99 THR A CA 1
ATOM 718 C C . THR A 1 99 ? -7.119 3.637 13.950 1.00 98.12 99 THR A C 1
ATOM 720 O O . THR A 1 99 ? -7.738 4.700 13.992 1.00 98.12 99 THR A O 1
ATOM 723 N N . ILE A 1 100 ? -6.734 3.083 12.805 1.00 98.44 100 ILE A N 1
ATOM 724 C CA . ILE A 1 100 ? -7.217 3.494 11.493 1.00 98.44 100 ILE A CA 1
ATOM 725 C C . ILE A 1 100 ? -7.668 2.226 10.783 1.00 98.44 100 ILE A C 1
ATOM 727 O O . ILE A 1 100 ? -6.831 1.399 10.419 1.00 98.44 100 ILE A O 1
ATOM 731 N N . GLU A 1 101 ? -8.972 2.065 10.604 1.00 98.62 101 GLU A N 1
ATOM 732 C CA . GLU A 1 101 ? -9.511 1.052 9.705 1.00 98.62 101 GLU A CA 1
ATOM 733 C C . GLU A 1 101 ? -9.396 1.568 8.272 1.00 98.62 101 GLU A C 1
ATOM 735 O O . GLU A 1 101 ? -9.825 2.677 7.944 1.00 98.62 101 GLU A O 1
ATOM 740 N N . VAL A 1 102 ? -8.760 0.770 7.429 1.00 98.50 102 VAL A N 1
ATOM 741 C CA . VAL A 1 102 ? -8.510 1.073 6.031 1.00 98.50 102 VAL A CA 1
ATOM 742 C C . VAL A 1 102 ? -9.304 0.090 5.197 1.00 98.50 102 VAL A C 1
ATOM 744 O O . VAL A 1 102 ? -9.105 -1.112 5.335 1.00 98.50 102 VAL A O 1
ATOM 747 N N . ALA A 1 103 ? -10.152 0.599 4.309 1.00 98.19 103 ALA A N 1
ATOM 748 C CA . ALA A 1 103 ? -10.859 -0.204 3.318 1.00 98.19 103 ALA A CA 1
ATOM 749 C C . ALA A 1 103 ? -10.499 0.289 1.916 1.00 98.19 103 ALA A C 1
ATOM 751 O O . ALA A 1 103 ? -10.681 1.470 1.606 1.00 98.19 103 ALA A O 1
ATOM 752 N N . TYR A 1 104 ? -9.984 -0.596 1.068 1.00 97.81 104 TYR A N 1
ATOM 753 C CA . TYR A 1 104 ? -9.768 -0.320 -0.347 1.00 97.81 104 TYR A CA 1
ATOM 754 C C . TYR A 1 104 ? -10.964 -0.816 -1.154 1.00 97.81 104 TYR A C 1
ATOM 756 O O . TYR A 1 104 ? -11.361 -1.976 -1.032 1.00 97.81 104 TYR A O 1
ATOM 764 N N . TYR A 1 105 ? -11.516 0.056 -1.992 1.00 97.56 105 TYR A N 1
ATOM 765 C CA . TYR A 1 105 ? -12.632 -0.254 -2.875 1.00 97.56 105 TYR A CA 1
ATOM 766 C C . TYR A 1 105 ? -12.186 -0.210 -4.326 1.00 97.56 105 TYR A C 1
ATOM 768 O O . TYR A 1 105 ? -11.609 0.786 -4.767 1.00 97.56 105 TYR A O 1
ATOM 776 N N . ASP A 1 106 ? -12.530 -1.254 -5.066 1.00 97.19 106 ASP A N 1
ATOM 777 C CA . ASP A 1 106 ? -12.412 -1.299 -6.514 1.00 97.19 106 ASP A CA 1
ATOM 778 C C . ASP A 1 106 ? -13.594 -0.580 -7.157 1.00 97.19 106 ASP A C 1
ATOM 780 O O . ASP A 1 106 ? -14.739 -0.736 -6.725 1.00 97.19 106 ASP A O 1
ATOM 784 N N . VAL A 1 107 ? -13.325 0.166 -8.226 1.00 95.25 107 VAL A N 1
ATOM 785 C CA . VAL A 1 107 ? -14.367 0.672 -9.125 1.00 95.25 107 VAL A CA 1
ATOM 786 C C . VAL A 1 107 ? -14.576 -0.367 -10.222 1.00 95.25 107 VAL A C 1
ATOM 788 O O . VAL A 1 107 ? -13.727 -0.536 -11.097 1.00 95.25 107 VAL A O 1
ATOM 791 N N . VAL A 1 108 ? -15.702 -1.076 -10.166 1.00 93.62 108 VAL A N 1
ATOM 792 C CA . VAL A 1 108 ? -15.965 -2.263 -11.004 1.00 93.62 108 VAL A CA 1
ATOM 793 C C . VAL A 1 108 ? -16.953 -2.010 -12.143 1.00 93.62 108 VAL A C 1
ATOM 795 O O . VAL A 1 108 ? -17.173 -2.886 -12.976 1.00 93.62 108 VAL A O 1
ATOM 798 N N . GLY A 1 109 ? -17.552 -0.821 -12.205 1.00 87.12 109 GLY A N 1
ATOM 799 C CA . GLY A 1 109 ? -18.527 -0.465 -13.232 1.00 87.12 109 GLY A CA 1
ATOM 800 C C . GLY A 1 109 ? -18.435 0.995 -13.663 1.00 87.12 109 GLY A C 1
ATOM 801 O O . GLY A 1 109 ? -17.841 1.834 -12.985 1.00 87.12 109 GLY A O 1
ATOM 802 N N . THR A 1 110 ? -19.019 1.293 -14.823 1.00 83.94 110 THR A N 1
ATOM 803 C CA . THR A 1 110 ? -18.953 2.615 -15.465 1.00 83.94 110 THR A CA 1
ATOM 804 C C . THR A 1 110 ? -19.735 3.695 -14.729 1.00 83.94 110 THR A C 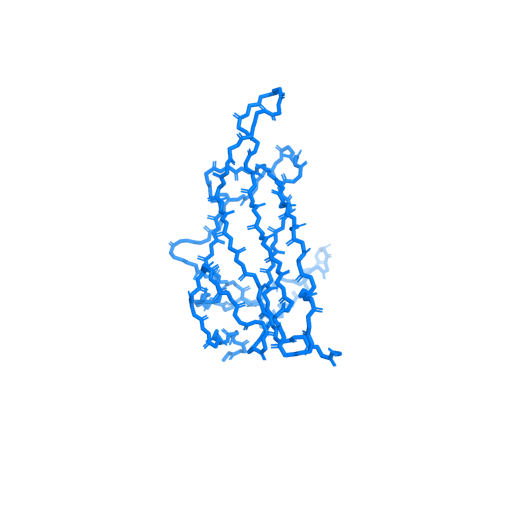1
ATOM 806 O O . THR A 1 110 ? -19.441 4.871 -14.916 1.00 83.94 110 THR A O 1
ATOM 809 N N . ASP A 1 111 ? -20.676 3.310 -13.864 1.00 87.81 111 ASP A N 1
ATOM 810 C CA . ASP A 1 111 ? -21.485 4.247 -13.077 1.00 87.81 111 ASP A CA 1
ATOM 811 C C . ASP A 1 111 ? -20.961 4.388 -11.638 1.00 87.81 111 ASP A C 1
ATOM 813 O O . ASP A 1 111 ? -21.670 4.862 -10.752 1.00 87.81 111 ASP A O 1
ATOM 817 N N . GLY A 1 112 ? -19.716 3.965 -11.386 1.00 85.75 112 GLY A N 1
ATOM 818 C CA . GLY A 1 112 ? -19.073 4.093 -10.078 1.00 85.75 112 GLY A CA 1
ATOM 819 C C . GLY A 1 112 ? -19.460 3.003 -9.080 1.00 85.75 112 GLY A C 1
ATOM 820 O O . GLY A 1 112 ? -19.342 3.217 -7.876 1.00 85.75 112 GLY A O 1
ATOM 821 N N . GLN A 1 113 ? -19.921 1.841 -9.550 1.00 95.25 113 GLN A N 1
ATOM 822 C CA . GLN A 1 113 ? -20.163 0.682 -8.692 1.00 95.25 113 GLN A CA 1
ATOM 823 C C . GLN A 1 113 ? -18.874 0.279 -7.971 1.00 95.25 113 GLN A C 1
ATOM 825 O O . GLN A 1 113 ? -17.814 0.175 -8.594 1.00 95.25 113 GLN A O 1
ATOM 830 N N . LEU A 1 114 ? -18.989 0.033 -6.666 1.00 96.06 114 LEU A N 1
ATOM 831 C CA . LEU A 1 114 ? -17.861 -0.266 -5.794 1.00 96.06 114 LEU A CA 1
ATOM 832 C C . LEU A 1 114 ? -17.924 -1.700 -5.279 1.00 96.06 114 LEU A C 1
ATOM 834 O O . LEU A 1 114 ? -18.998 -2.188 -4.923 1.00 96.06 114 LEU A O 1
ATOM 838 N N . ALA A 1 115 ? -16.763 -2.337 -5.176 1.00 96.62 115 ALA A N 1
ATOM 839 C CA . ALA A 1 115 ? -16.595 -3.607 -4.481 1.00 96.62 115 ALA A CA 1
ATOM 840 C C . ALA A 1 115 ? -15.441 -3.494 -3.473 1.00 96.62 115 ALA A C 1
ATOM 842 O O . ALA A 1 115 ? -14.394 -2.954 -3.828 1.00 96.62 115 ALA A O 1
ATOM 843 N N . PRO A 1 116 ? -15.595 -3.967 -2.223 1.00 96.25 116 PRO A N 1
ATOM 844 C CA . PRO A 1 116 ? -14.474 -4.018 -1.294 1.00 96.25 116 PRO A CA 1
ATOM 845 C C . PRO A 1 116 ? -13.424 -5.008 -1.812 1.00 96.25 116 PRO A C 1
ATOM 847 O O . PRO A 1 116 ? -13.759 -6.130 -2.193 1.00 96.25 116 PRO A O 1
ATOM 850 N N . PHE A 1 117 ? -12.166 -4.582 -1.823 1.00 96.44 117 PHE A N 1
ATOM 851 C CA . PHE A 1 117 ? -11.024 -5.399 -2.230 1.00 96.44 117 PHE A CA 1
ATOM 852 C C . PHE A 1 117 ? -10.213 -5.874 -1.025 1.00 96.44 117 PHE A C 1
ATOM 854 O O . PHE A 1 117 ? -9.876 -7.049 -0.935 1.00 96.44 117 PHE A O 1
ATOM 861 N N . GLU A 1 118 ? -9.906 -4.963 -0.102 1.00 96.44 118 GLU A N 1
ATOM 862 C CA . GLU A 1 118 ? -9.037 -5.235 1.043 1.00 96.44 118 GLU A CA 1
ATOM 863 C C . GLU A 1 118 ? -9.458 -4.386 2.240 1.00 96.44 118 GLU A C 1
ATOM 865 O O . GLU A 1 118 ? -9.791 -3.208 2.067 1.00 96.44 118 GLU A O 1
ATOM 870 N N . THR A 1 119 ? -9.382 -4.963 3.440 1.00 97.88 119 THR A N 1
ATOM 871 C CA . THR A 1 119 ? -9.642 -4.251 4.693 1.00 97.88 119 THR A CA 1
ATOM 872 C C . THR A 1 119 ? -8.629 -4.650 5.753 1.00 97.88 119 THR A C 1
ATOM 874 O O . THR A 1 119 ? -8.446 -5.830 6.040 1.00 97.88 119 THR A O 1
ATOM 877 N N . PHE A 1 120 ? -8.017 -3.658 6.395 1.00 98.31 120 PHE A N 1
ATOM 878 C CA . PHE A 1 120 ? -7.076 -3.881 7.489 1.00 98.31 120 PHE A CA 1
ATOM 879 C C . PHE A 1 120 ? -7.075 -2.729 8.489 1.00 98.31 120 PHE A C 1
ATOM 881 O O . PHE A 1 120 ? -7.521 -1.619 8.204 1.00 98.31 120 PHE A O 1
ATOM 888 N N . THR A 1 121 ? -6.539 -2.976 9.679 1.00 98.62 121 THR A N 1
ATOM 889 C CA . THR A 1 121 ? -6.441 -1.987 10.750 1.00 98.62 121 THR A CA 1
ATOM 890 C C . THR A 1 121 ? -4.988 -1.637 11.025 1.00 98.62 121 THR A C 1
ATOM 892 O O . THR A 1 121 ? -4.170 -2.496 11.349 1.00 98.62 121 THR A O 1
ATOM 895 N N . LEU A 1 122 ? -4.666 -0.351 10.976 1.00 98.25 122 LEU A N 1
ATOM 896 C CA . LEU A 1 122 ? -3.438 0.189 11.547 1.00 98.25 122 LEU A CA 1
ATOM 897 C C . LEU A 1 122 ? -3.697 0.552 13.003 1.00 98.25 122 LEU A C 1
ATOM 899 O O . LEU A 1 122 ? -4.689 1.216 13.297 1.00 98.25 122 LEU A O 1
ATOM 903 N N . ARG A 1 123 ? -2.811 0.168 13.922 1.00 97.50 123 ARG A N 1
ATOM 904 C CA . ARG A 1 123 ? -2.954 0.549 15.331 1.00 97.50 123 ARG A CA 1
ATOM 905 C C . ARG A 1 123 ? -1.640 0.938 15.977 1.00 97.50 123 ARG A C 1
ATOM 907 O O . ARG A 1 123 ? -0.587 0.360 15.699 1.00 97.50 123 ARG A O 1
ATOM 914 N N . ARG A 1 124 ? -1.731 1.863 16.927 1.00 96.06 124 ARG A N 1
ATOM 915 C CA . ARG A 1 124 ? -0.656 2.197 17.865 1.00 96.06 124 ARG A CA 1
ATOM 916 C C . ARG A 1 124 ? -1.233 2.669 19.197 1.00 96.06 124 ARG A C 1
ATOM 918 O O . ARG A 1 124 ? -2.325 3.231 19.193 1.00 96.06 124 ARG A O 1
ATOM 925 N N . PRO A 1 125 ? -0.517 2.495 20.319 1.00 96.06 125 PRO A N 1
ATOM 926 C CA . PRO A 1 125 ? -0.920 3.100 21.579 1.00 96.06 125 PRO A CA 1
ATOM 927 C C . PRO A 1 125 ? -1.060 4.615 21.424 1.00 96.06 125 PRO A C 1
ATOM 929 O O . PRO A 1 125 ? -0.211 5.260 20.785 1.00 96.06 125 PRO A O 1
ATOM 932 N N . ARG A 1 126 ? -2.123 5.159 22.012 1.00 91.31 126 ARG A N 1
ATOM 933 C CA . ARG A 1 126 ? -2.345 6.594 22.157 1.00 91.31 126 ARG A CA 1
ATOM 934 C C . ARG A 1 126 ? -1.207 7.204 22.991 1.00 91.31 126 ARG A C 1
ATOM 936 O O . ARG A 1 126 ? -0.669 6.547 23.883 1.00 91.31 126 ARG A O 1
ATOM 943 N N . ARG A 1 127 ? -0.758 8.413 22.636 1.00 79.81 127 ARG A N 1
ATOM 944 C CA . ARG A 1 127 ? 0.401 9.076 23.278 1.00 79.81 127 ARG A CA 1
ATOM 945 C C . ARG A 1 127 ? 0.026 10.218 24.229 1.00 79.81 127 ARG A C 1
ATOM 947 O O . ARG A 1 127 ? 0.934 10.815 24.799 1.00 79.81 127 ARG A O 1
ATOM 954 N N . ASP A 1 128 ? -1.258 10.487 24.410 1.00 57.91 128 ASP A N 1
ATOM 955 C CA . ASP A 1 128 ? -1.825 11.489 25.316 1.00 57.91 128 ASP A CA 1
ATOM 956 C C . ASP A 1 128 ? -2.735 10.855 26.377 1.00 57.91 128 ASP A C 1
ATOM 958 O O . ASP A 1 128 ? -3.485 9.909 26.037 1.00 57.91 128 ASP A O 1
#